Protein AF-A0A1G1ZY51-F1 (afdb_monomer_lite)

Secondary structure (DSSP, 8-state):
-HHHHHHHHHHHHHHHHHHHHHHHHHHHHHHHHHHHHHHHHHHHHHHHHHHHHHHHHHTSHHHHHHHHHHHH----TT------PPP-

Structure (mmCIF, N/CA/C/O backbone):
data_AF-A0A1G1ZY51-F1
#
_entry.id   AF-A0A1G1ZY51-F1
#
loop_
_atom_site.group_PDB
_atom_site.id
_atom_site.type_symbol
_atom_site.label_atom_id
_atom_site.label_alt_id
_atom_site.label_comp_id
_atom_site.label_asym_id
_atom_site.label_entity_id
_atom_site.label_seq_id
_atom_site.pdbx_PDB_ins_code
_atom_site.Cartn_x
_atom_site.Cartn_y
_atom_site.Cartn_z
_atom_site.occupancy
_atom_site.B_iso_or_equiv
_atom_site.auth_seq_id
_atom_site.auth_comp_id
_atom_site.auth_asym_id
_atom_site.auth_atom_id
_atom_site.pdbx_PDB_model_num
ATOM 1 N N . MET A 1 1 ? 27.870 5.024 -51.647 1.00 76.25 1 MET A N 1
ATOM 2 C CA . MET A 1 1 ? 26.433 4.989 -51.279 1.00 76.25 1 MET A CA 1
ATOM 3 C C . MET A 1 1 ? 26.071 3.809 -50.380 1.00 76.25 1 MET A C 1
ATOM 5 O O . MET A 1 1 ? 25.644 4.058 -49.265 1.00 76.25 1 MET A O 1
ATOM 9 N N . ARG A 1 2 ? 26.292 2.548 -50.788 1.00 87.19 2 ARG A N 1
ATOM 10 C CA . ARG A 1 2 ? 25.914 1.362 -49.982 1.00 87.19 2 ARG A CA 1
ATOM 11 C C . ARG A 1 2 ? 26.560 1.304 -48.585 1.00 87.19 2 ARG A C 1
ATOM 13 O O . ARG A 1 2 ? 25.873 1.019 -47.617 1.00 87.19 2 ARG A O 1
ATOM 20 N N . ILE A 1 3 ? 27.847 1.648 -48.475 1.00 91.62 3 ILE A N 1
ATOM 21 C CA . ILE A 1 3 ? 28.584 1.650 -47.194 1.00 91.62 3 ILE A CA 1
ATOM 22 C C . ILE A 1 3 ? 28.070 2.748 -46.247 1.00 91.62 3 ILE A C 1
ATOM 24 O O . ILE A 1 3 ? 27.831 2.495 -45.074 1.00 91.62 3 ILE A O 1
ATOM 28 N N . VAL A 1 4 ? 27.831 3.954 -46.773 1.00 93.12 4 VAL A N 1
ATOM 29 C CA . VAL A 1 4 ? 27.281 5.086 -46.004 1.00 93.12 4 VAL A CA 1
ATOM 30 C C . VAL A 1 4 ? 25.880 4.759 -45.483 1.00 93.12 4 VAL A C 1
ATOM 32 O O . VAL A 1 4 ? 25.571 5.036 -44.329 1.00 93.12 4 VAL A O 1
ATOM 35 N N . PHE A 1 5 ? 25.056 4.109 -46.308 1.00 94.75 5 PHE A N 1
ATOM 36 C CA . PHE A 1 5 ? 23.722 3.667 -45.911 1.00 94.75 5 PHE A CA 1
ATOM 37 C C . PHE A 1 5 ? 23.771 2.596 -44.809 1.00 94.75 5 PHE A C 1
ATOM 39 O O . PHE A 1 5 ? 23.012 2.672 -43.847 1.00 94.75 5 PHE A O 1
ATOM 46 N N . GLY A 1 6 ? 24.706 1.643 -44.902 1.00 95.12 6 GLY A N 1
ATOM 47 C CA . GLY A 1 6 ? 24.932 0.641 -43.857 1.00 95.12 6 GLY A CA 1
ATOM 48 C C . GLY A 1 6 ? 25.343 1.256 -42.515 1.00 95.12 6 GLY A C 1
ATOM 49 O O . GLY A 1 6 ? 24.800 0.881 -41.479 1.00 95.12 6 GLY A O 1
ATOM 50 N N . LEU A 1 7 ? 26.237 2.251 -42.528 1.00 95.25 7 LEU A N 1
ATOM 51 C CA . LEU A 1 7 ? 26.650 2.969 -41.315 1.00 95.25 7 LEU A CA 1
ATOM 52 C C . LEU A 1 7 ? 25.492 3.747 -40.676 1.00 95.25 7 LEU A C 1
ATOM 54 O O . LEU A 1 7 ? 25.308 3.682 -39.462 1.00 95.25 7 LEU A O 1
ATOM 58 N N . LEU A 1 8 ? 24.678 4.429 -41.487 1.00 95.44 8 LEU A N 1
ATOM 59 C CA . LEU A 1 8 ? 23.475 5.121 -41.014 1.00 95.44 8 LEU A CA 1
ATOM 60 C C . LEU A 1 8 ? 22.490 4.161 -40.338 1.00 95.44 8 LEU A C 1
ATOM 62 O O . LEU A 1 8 ? 21.960 4.479 -39.275 1.00 95.44 8 LEU A O 1
ATOM 66 N N . LEU A 1 9 ? 22.288 2.974 -40.915 1.00 95.44 9 LEU A N 1
ATOM 67 C CA . LEU A 1 9 ? 21.436 1.932 -40.341 1.00 95.44 9 LEU A CA 1
ATOM 68 C C . LEU A 1 9 ? 21.947 1.452 -38.979 1.00 95.44 9 LEU A C 1
ATOM 70 O O . LEU A 1 9 ? 21.164 1.372 -38.036 1.00 95.44 9 LEU A O 1
ATOM 74 N N . ILE A 1 10 ? 23.250 1.191 -38.851 1.00 96.00 10 ILE A N 1
ATOM 75 C CA . ILE A 1 10 ? 23.860 0.745 -37.589 1.00 96.00 10 ILE A CA 1
ATOM 76 C C . ILE A 1 10 ? 23.680 1.800 -36.492 1.00 96.00 10 ILE A C 1
ATOM 78 O O . ILE A 1 10 ? 23.283 1.467 -35.375 1.00 96.00 10 ILE A O 1
ATOM 82 N N . ILE A 1 11 ? 23.910 3.076 -36.814 1.00 96.25 11 ILE A N 1
ATOM 83 C CA . ILE A 1 11 ? 23.720 4.184 -35.867 1.00 96.25 11 ILE A CA 1
ATOM 84 C C . ILE A 1 11 ? 22.247 4.294 -35.454 1.00 96.25 11 ILE A C 1
ATOM 86 O O . ILE A 1 11 ? 21.950 4.443 -34.269 1.00 96.25 11 ILE A O 1
ATOM 90 N N . SER A 1 12 ? 21.320 4.172 -36.409 1.00 95.25 12 SER A N 1
ATOM 91 C CA . SER A 1 12 ? 19.880 4.224 -36.135 1.00 95.25 12 SER A CA 1
ATOM 92 C C . SER A 1 12 ? 19.426 3.080 -35.221 1.00 95.25 12 SER A C 1
ATOM 94 O O . SER A 1 12 ? 18.707 3.308 -34.249 1.00 95.25 12 SER A O 1
ATOM 96 N N . ILE A 1 13 ? 19.902 1.857 -35.476 1.00 96.31 13 ILE A N 1
ATOM 97 C CA . ILE A 1 13 ? 19.601 0.679 -34.650 1.00 96.31 13 ILE A CA 1
ATOM 98 C C . ILE A 1 13 ? 20.185 0.840 -33.243 1.00 96.31 13 ILE A C 1
ATOM 100 O O . ILE A 1 13 ? 19.489 0.575 -32.263 1.00 96.31 13 ILE A O 1
ATOM 104 N N . GLY A 1 14 ? 21.425 1.323 -33.122 1.00 95.81 14 GLY A N 1
ATOM 105 C CA . GLY A 1 14 ? 22.042 1.595 -31.824 1.00 95.81 14 GLY A CA 1
ATOM 106 C C . GLY A 1 14 ? 21.257 2.630 -31.013 1.00 95.81 14 GLY A C 1
ATOM 107 O O . GLY A 1 14 ? 20.966 2.412 -29.837 1.00 95.81 14 GLY A O 1
ATOM 108 N N . PHE A 1 15 ? 20.837 3.722 -31.657 1.00 96.50 15 PHE A N 1
ATOM 109 C CA . PHE A 1 15 ? 20.026 4.758 -31.019 1.00 96.50 15 PHE A CA 1
ATOM 110 C C . PHE A 1 15 ? 18.667 4.225 -30.542 1.00 96.50 15 PHE A C 1
ATOM 112 O O . PHE A 1 15 ? 18.258 4.493 -29.408 1.00 96.50 15 PHE A O 1
ATOM 119 N N . LEU A 1 16 ? 17.984 3.429 -31.371 1.00 96.06 16 LEU A N 1
ATOM 120 C CA . LEU A 1 16 ? 16.725 2.781 -30.999 1.00 96.06 16 LEU A CA 1
ATOM 121 C C . LEU A 1 16 ? 16.911 1.803 -29.835 1.00 96.06 16 LEU A C 1
ATOM 123 O O . LEU A 1 16 ? 16.096 1.803 -28.915 1.00 96.06 16 LEU A O 1
ATOM 127 N N . GLY A 1 17 ? 17.999 1.029 -29.828 1.00 95.62 17 GLY A N 1
ATOM 128 C CA . GLY A 1 17 ? 18.324 0.110 -28.736 1.00 95.62 17 GLY A CA 1
ATOM 129 C C . GLY A 1 17 ? 18.447 0.824 -27.389 1.00 95.62 17 GLY A C 1
ATOM 130 O O . GLY A 1 17 ? 17.815 0.416 -26.413 1.00 95.62 17 GLY A O 1
ATOM 131 N N . VAL A 1 18 ? 19.175 1.945 -27.348 1.00 95.94 18 VAL A N 1
ATOM 132 C CA . VAL A 1 18 ? 19.312 2.763 -26.130 1.00 95.94 18 VAL A CA 1
ATOM 133 C C . VAL A 1 18 ? 17.960 3.323 -25.683 1.00 95.94 18 VAL A C 1
ATOM 135 O O . VAL A 1 18 ? 17.631 3.265 -24.498 1.00 95.94 18 VAL A O 1
ATOM 138 N N . LYS A 1 19 ? 17.144 3.829 -26.617 1.00 95.50 19 LYS A N 1
ATOM 139 C CA . LYS A 1 19 ? 15.812 4.368 -26.299 1.00 95.50 19 LYS A CA 1
ATOM 140 C C . LYS A 1 19 ? 14.870 3.304 -25.742 1.00 95.50 19 LYS A C 1
ATOM 142 O O . LYS A 1 19 ? 14.191 3.567 -24.753 1.00 95.50 19 LYS A O 1
ATOM 147 N N . ILE A 1 20 ? 14.856 2.112 -26.333 1.00 95.31 20 ILE A N 1
ATOM 148 C CA . ILE A 1 20 ? 14.037 0.988 -25.862 1.00 95.31 20 ILE A CA 1
ATOM 149 C C . ILE A 1 20 ? 14.480 0.555 -24.461 1.00 95.31 20 ILE A C 1
ATOM 151 O O . ILE A 1 20 ? 13.637 0.340 -23.591 1.00 95.31 20 ILE A O 1
ATOM 155 N N . TYR A 1 21 ? 15.789 0.469 -24.220 1.00 95.38 21 TYR A N 1
ATOM 156 C CA . TYR A 1 21 ? 16.322 0.094 -22.913 1.00 95.38 21 TYR A CA 1
ATOM 157 C C . TYR A 1 21 ? 15.960 1.111 -21.820 1.00 95.38 21 TYR A C 1
ATOM 159 O O . TYR A 1 21 ? 15.461 0.731 -20.755 1.00 95.38 21 TYR A O 1
ATOM 167 N N . ALA A 1 22 ? 16.146 2.405 -22.101 1.00 95.00 22 ALA A N 1
ATOM 168 C CA . ALA A 1 22 ? 15.779 3.479 -21.180 1.00 95.00 22 ALA A CA 1
ATOM 169 C C . ALA A 1 22 ? 14.274 3.453 -20.871 1.00 95.00 22 ALA A C 1
ATOM 171 O O . ALA A 1 22 ? 13.873 3.459 -19.709 1.00 95.00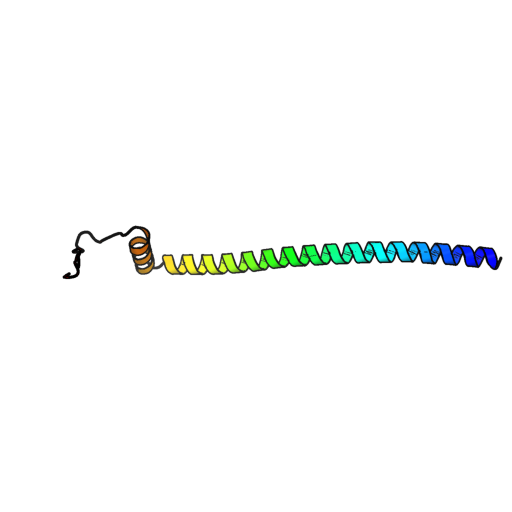 22 ALA A O 1
ATOM 172 N N . PHE A 1 23 ? 13.442 3.310 -21.904 1.00 95.06 23 PHE A N 1
ATOM 173 C CA . PHE A 1 23 ? 11.991 3.261 -21.760 1.00 95.06 23 PHE A CA 1
ATOM 174 C C . PHE A 1 23 ? 11.505 2.048 -20.955 1.00 95.06 23 PHE A C 1
ATOM 176 O O . PHE A 1 23 ? 10.609 2.173 -20.121 1.00 95.06 23 PHE A O 1
ATOM 183 N N . ASN A 1 24 ? 12.104 0.871 -21.160 1.00 94.62 24 ASN A N 1
ATOM 184 C CA . ASN A 1 24 ? 11.772 -0.311 -20.365 1.00 94.62 24 ASN A CA 1
ATOM 185 C C . ASN A 1 24 ? 12.178 -0.144 -18.898 1.00 94.62 24 ASN A C 1
ATOM 187 O O . ASN A 1 24 ? 11.409 -0.520 -18.015 1.00 94.62 24 ASN A O 1
ATOM 191 N N . THR A 1 25 ? 13.336 0.461 -18.633 1.00 94.62 25 THR A N 1
ATOM 192 C CA . THR A 1 25 ? 13.785 0.748 -17.262 1.00 94.62 25 THR A CA 1
ATOM 193 C C . THR A 1 25 ? 12.820 1.697 -16.551 1.00 94.62 25 THR A C 1
ATOM 195 O O . THR A 1 25 ? 12.372 1.413 -15.440 1.00 94.62 25 THR A O 1
ATOM 198 N N . GLU A 1 26 ? 12.423 2.787 -17.211 1.00 93.00 26 GLU A N 1
ATOM 199 C CA . GLU A 1 26 ? 11.439 3.729 -16.667 1.00 93.00 26 GLU A CA 1
ATOM 200 C C . GLU A 1 26 ? 10.081 3.067 -16.416 1.00 93.00 26 GLU A C 1
ATOM 202 O O . GLU A 1 26 ? 9.456 3.317 -15.384 1.00 93.00 26 GLU A O 1
ATOM 207 N N . ARG A 1 27 ? 9.629 2.193 -17.324 1.00 94.06 27 ARG A N 1
ATOM 208 C CA . ARG A 1 27 ? 8.381 1.438 -17.152 1.00 94.06 27 ARG A CA 1
ATOM 209 C C . ARG A 1 27 ? 8.410 0.534 -15.928 1.00 94.06 27 ARG A C 1
ATOM 211 O O . ARG A 1 27 ? 7.424 0.495 -15.196 1.00 94.06 27 ARG A O 1
ATOM 218 N N . VAL A 1 28 ? 9.505 -0.193 -15.711 1.00 94.69 28 VAL A N 1
ATOM 219 C CA . VAL A 1 28 ? 9.651 -1.075 -14.543 1.00 94.69 28 VAL A CA 1
ATOM 220 C C . VAL A 1 28 ? 9.598 -0.256 -13.256 1.00 94.69 28 VAL A C 1
ATOM 222 O O . VAL A 1 28 ? 8.814 -0.579 -12.367 1.00 94.69 28 VAL A O 1
ATOM 225 N N . LEU A 1 29 ? 10.335 0.854 -13.201 1.00 93.81 29 LEU A N 1
ATOM 226 C CA . LEU A 1 29 ? 10.384 1.723 -12.025 1.00 93.81 29 LEU A CA 1
ATOM 227 C C . LEU A 1 29 ? 9.033 2.400 -11.739 1.00 93.81 29 LEU A C 1
ATOM 229 O O . LEU A 1 29 ? 8.620 2.522 -10.588 1.00 93.81 29 LEU A O 1
ATOM 233 N N . GLN A 1 30 ? 8.302 2.816 -12.776 1.00 93.75 30 GLN A N 1
ATOM 234 C CA . GLN A 1 30 ? 6.943 3.343 -12.614 1.00 93.75 30 GLN A CA 1
ATOM 235 C C . GLN A 1 30 ? 5.965 2.264 -12.142 1.00 93.75 30 GLN A C 1
ATOM 237 O O . GLN A 1 30 ? 5.140 2.531 -11.271 1.00 93.75 30 GLN A O 1
ATOM 242 N N . LYS A 1 31 ? 6.066 1.041 -12.674 1.00 94.81 31 LYS A N 1
ATOM 243 C CA . LYS A 1 31 ? 5.224 -0.083 -12.251 1.00 94.81 31 LYS A CA 1
ATOM 244 C C . LYS A 1 31 ? 5.457 -0.438 -10.782 1.00 94.81 31 LYS A C 1
ATOM 246 O O . LYS A 1 31 ? 4.494 -0.704 -10.071 1.00 94.81 31 LYS A O 1
ATOM 251 N N . GLU A 1 32 ? 6.706 -0.407 -10.332 1.00 95.12 32 GLU A N 1
ATOM 252 C CA . GLU A 1 32 ? 7.059 -0.618 -8.927 1.00 95.12 32 GLU A CA 1
ATOM 253 C C . GLU A 1 32 ? 6.448 0.462 -8.027 1.00 95.12 32 GLU A C 1
ATOM 255 O O . GLU A 1 32 ? 5.756 0.136 -7.065 1.00 95.12 32 GLU A O 1
ATOM 260 N N . LYS A 1 33 ? 6.596 1.744 -8.390 1.00 94.62 33 LYS A N 1
ATOM 261 C CA . LYS A 1 33 ? 5.977 2.861 -7.654 1.00 94.62 33 LYS A CA 1
ATOM 262 C C . LYS A 1 33 ? 4.458 2.738 -7.561 1.00 94.62 33 LYS A C 1
ATOM 264 O O . LYS A 1 33 ? 3.896 2.974 -6.498 1.00 94.62 33 LYS A O 1
ATOM 269 N N . LEU A 1 34 ? 3.800 2.355 -8.656 1.00 95.19 34 LEU A N 1
ATOM 270 C CA . LEU A 1 34 ? 2.356 2.113 -8.659 1.00 95.19 34 LEU A CA 1
ATOM 271 C 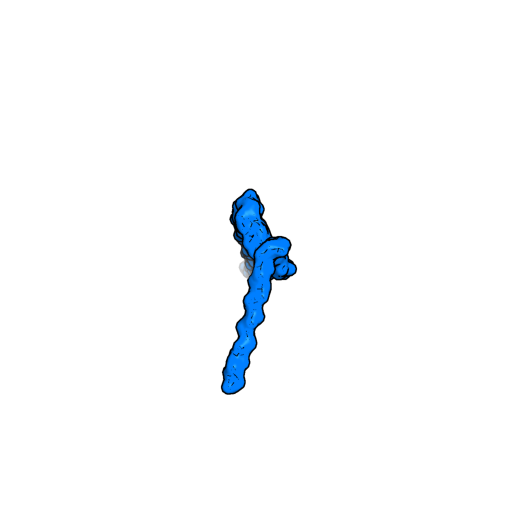C . LEU A 1 34 ? 1.976 0.932 -7.759 1.00 95.19 34 LEU A C 1
ATOM 273 O O . LEU A 1 34 ? 0.966 1.002 -7.069 1.00 95.19 34 LEU A O 1
ATOM 277 N N . GLY A 1 35 ? 2.788 -0.128 -7.734 1.00 96.00 35 GLY A N 1
ATOM 278 C CA . GLY A 1 35 ? 2.586 -1.261 -6.833 1.00 96.00 35 GLY A CA 1
ATOM 279 C C . GLY A 1 35 ? 2.657 -0.859 -5.360 1.00 96.00 35 GLY A C 1
ATOM 280 O O . GLY A 1 35 ? 1.775 -1.228 -4.589 1.00 96.00 35 GLY A O 1
ATOM 281 N N . ILE A 1 36 ? 3.659 -0.059 -4.986 1.00 95.88 36 ILE A N 1
ATOM 282 C CA . ILE A 1 36 ? 3.812 0.460 -3.618 1.00 95.88 36 ILE A CA 1
ATOM 283 C C . ILE A 1 36 ? 2.627 1.357 -3.248 1.00 95.88 36 ILE A C 1
ATOM 285 O O . ILE A 1 36 ? 2.017 1.160 -2.202 1.00 95.88 36 ILE A O 1
ATOM 289 N N . LEU A 1 37 ? 2.254 2.292 -4.128 1.00 95.62 37 LEU A N 1
ATOM 290 C CA . LEU A 1 37 ? 1.141 3.206 -3.879 1.00 95.62 37 LEU A CA 1
ATOM 291 C C . LEU A 1 37 ? -0.190 2.460 -3.705 1.00 95.62 37 LEU A C 1
ATOM 293 O O . LEU A 1 37 ? -0.961 2.781 -2.807 1.00 95.62 37 LEU A O 1
ATOM 297 N N . ASN A 1 38 ? -0.448 1.443 -4.529 1.00 95.62 38 ASN A N 1
ATOM 298 C CA . ASN A 1 38 ? -1.643 0.61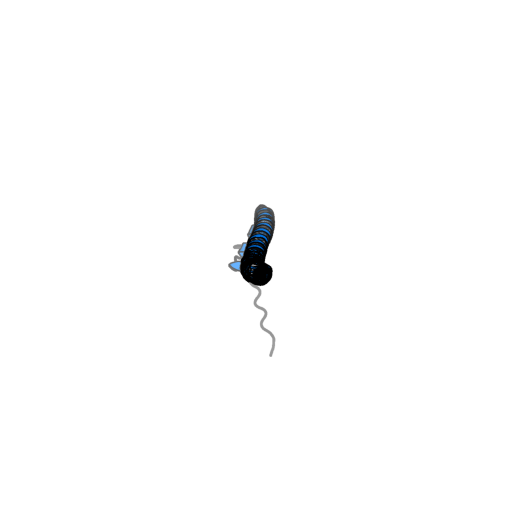3 -4.384 1.00 95.62 38 ASN A CA 1
ATOM 299 C C . ASN A 1 38 ? -1.641 -0.148 -3.053 1.00 95.62 38 ASN A C 1
ATOM 301 O O . ASN A 1 38 ? -2.663 -0.179 -2.377 1.00 95.62 38 ASN A O 1
ATOM 305 N N . ALA A 1 39 ? -0.497 -0.695 -2.636 1.00 96.25 39 ALA A N 1
ATOM 306 C CA . ALA A 1 39 ? -0.390 -1.373 -1.346 1.00 96.25 39 ALA A CA 1
ATOM 307 C C . ALA A 1 39 ? -0.638 -0.420 -0.161 1.00 96.25 39 ALA A C 1
ATOM 309 O O . ALA A 1 39 ? -1.276 -0.807 0.818 1.00 96.25 39 ALA A O 1
ATOM 310 N N . GLU A 1 40 ? -0.169 0.829 -0.241 1.00 96.62 40 GLU A N 1
ATOM 311 C CA . GLU A 1 40 ? -0.455 1.856 0.768 1.00 96.62 40 GLU A CA 1
ATOM 312 C C . GLU A 1 40 ? -1.940 2.233 0.805 1.00 96.62 40 GLU A C 1
ATOM 314 O O . GLU A 1 40 ? -2.507 2.378 1.890 1.00 96.62 40 GLU A O 1
ATOM 319 N N . ILE A 1 41 ? -2.585 2.342 -0.360 1.00 97.00 41 ILE A N 1
ATOM 320 C CA . ILE A 1 41 ? -4.028 2.592 -0.461 1.00 97.00 41 ILE A CA 1
ATOM 321 C C . ILE A 1 41 ? -4.815 1.439 0.166 1.00 97.00 41 ILE A C 1
ATOM 323 O O . ILE A 1 41 ? -5.664 1.686 1.022 1.00 97.00 41 ILE A O 1
ATOM 327 N N . ASP A 1 42 ? -4.510 0.195 -0.201 1.00 97.19 42 ASP A N 1
ATOM 328 C CA . ASP A 1 42 ? -5.194 -0.991 0.324 1.00 97.19 42 ASP A CA 1
ATOM 329 C C . ASP A 1 42 ? -5.023 -1.103 1.844 1.00 97.19 42 ASP A C 1
ATOM 331 O O . ASP A 1 42 ? -5.981 -1.377 2.575 1.00 97.19 42 ASP A O 1
ATOM 335 N N . LYS A 1 43 ? -3.816 -0.815 2.344 1.00 97.19 43 LYS A N 1
ATOM 336 C CA . LYS A 1 43 ? -3.546 -0.739 3.781 1.00 97.19 43 LYS A CA 1
ATOM 337 C C . LYS A 1 43 ? -4.397 0.341 4.452 1.00 97.19 43 LYS A C 1
ATOM 339 O O . LYS A 1 43 ? -5.035 0.056 5.461 1.00 97.19 43 LYS A O 1
ATOM 344 N N . GLY A 1 44 ? -4.448 1.548 3.891 1.00 96.69 44 GLY A N 1
ATOM 345 C CA . GLY A 1 44 ? -5.249 2.646 4.437 1.00 96.69 44 GLY A CA 1
ATOM 346 C C . GLY A 1 44 ? -6.754 2.358 4.433 1.00 96.69 44 GLY A C 1
ATOM 347 O O . GLY A 1 44 ? -7.455 2.739 5.371 1.00 96.69 44 GLY A O 1
ATOM 348 N N . ILE A 1 45 ? -7.260 1.653 3.416 1.00 97.50 45 ILE A N 1
ATOM 349 C CA . ILE A 1 45 ? -8.657 1.194 3.363 1.00 97.50 45 ILE A CA 1
ATOM 350 C C . ILE A 1 45 ? -8.925 0.199 4.496 1.00 97.50 45 ILE A C 1
ATOM 352 O O . ILE A 1 45 ? -9.871 0.396 5.257 1.00 97.50 45 ILE A O 1
ATOM 356 N N . SER A 1 46 ? -8.066 -0.810 4.652 1.00 96.94 46 SER A N 1
ATOM 357 C CA . SER A 1 46 ? -8.186 -1.817 5.714 1.00 96.94 46 SER A CA 1
ATOM 358 C C . SER A 1 46 ? -8.129 -1.196 7.117 1.00 96.94 46 SER A C 1
ATOM 360 O O . SER A 1 46 ? -8.967 -1.488 7.972 1.00 96.94 46 SER A O 1
ATOM 362 N N . GLU A 1 47 ? -7.204 -0.260 7.348 1.00 96.75 47 GLU A N 1
ATOM 363 C CA . GLU A 1 47 ? -7.115 0.482 8.612 1.00 96.75 47 GLU A CA 1
ATOM 364 C C . GLU A 1 47 ? -8.381 1.309 8.876 1.00 96.75 47 GLU A C 1
ATOM 366 O O . GLU A 1 47 ? -8.895 1.316 9.993 1.00 96.75 47 GLU A O 1
ATOM 371 N N . ASN A 1 48 ? -8.931 1.970 7.855 1.00 96.56 48 ASN A N 1
ATOM 372 C CA . ASN A 1 48 ? -10.171 2.736 7.978 1.00 96.56 48 ASN A CA 1
ATOM 373 C C . ASN A 1 48 ? -11.368 1.834 8.321 1.00 96.56 48 ASN A C 1
ATOM 375 O O . ASN A 1 48 ? -12.167 2.175 9.195 1.00 96.56 48 ASN A O 1
ATOM 379 N N . GLU A 1 49 ? -11.484 0.676 7.672 1.00 97.38 49 GLU A N 1
ATOM 380 C CA . GLU A 1 49 ? -12.523 -0.312 7.975 1.00 97.38 49 GLU A CA 1
ATOM 381 C C . GLU A 1 49 ? -12.401 -0.846 9.406 1.00 97.38 49 GLU A C 1
ATOM 383 O O . GLU A 1 49 ? -13.399 -0.867 10.131 1.00 97.38 49 GLU A O 1
ATOM 388 N N . SER A 1 50 ? -11.185 -1.182 9.846 1.00 96.25 50 SER A N 1
ATOM 389 C CA . SER A 1 50 ? -10.921 -1.605 11.226 1.00 96.25 50 SER A CA 1
ATOM 390 C C . SER A 1 50 ? -11.300 -0.518 12.230 1.00 96.25 50 SER A C 1
ATOM 392 O O . SER A 1 50 ? -12.021 -0.785 13.188 1.00 96.25 50 SER A O 1
ATOM 394 N N . LEU A 1 51 ? -10.884 0.729 11.996 1.00 96.56 51 LEU A N 1
ATOM 395 C CA . LEU A 1 51 ? -11.204 1.848 12.884 1.00 96.56 51 LEU A CA 1
ATOM 396 C C . LEU A 1 51 ? -12.711 2.119 12.945 1.00 96.56 51 LEU A C 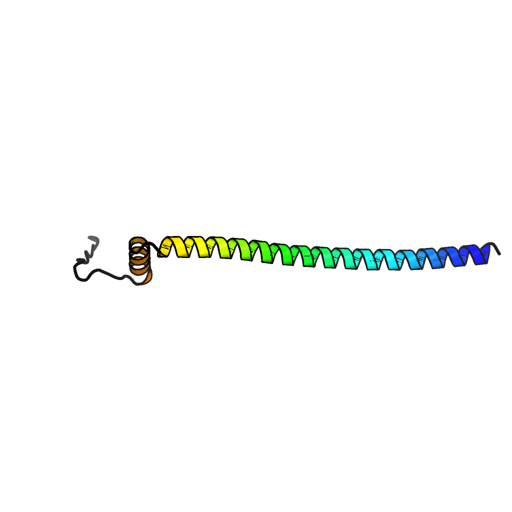1
ATOM 398 O O . LEU A 1 51 ? -13.241 2.423 14.011 1.00 96.56 51 LEU A O 1
ATOM 402 N N . LYS A 1 52 ? -13.429 1.988 11.825 1.00 96.56 52 LYS A N 1
ATOM 403 C CA . LYS A 1 52 ? -14.895 2.092 11.814 1.00 96.56 52 LYS A CA 1
ATOM 404 C C . LYS A 1 52 ? -15.548 0.988 12.638 1.00 96.56 52 LYS A C 1
ATOM 406 O O . LYS A 1 52 ? -16.492 1.279 13.374 1.00 96.56 52 LYS A O 1
ATOM 411 N N . ALA A 1 53 ? -15.058 -0.245 12.526 1.00 94.62 53 ALA A N 1
ATOM 412 C CA . ALA A 1 53 ? -15.546 -1.361 13.327 1.00 94.62 53 ALA A CA 1
ATOM 413 C C . ALA A 1 53 ? -15.295 -1.121 14.824 1.00 94.62 53 ALA A C 1
ATOM 415 O O . ALA A 1 53 ? -16.213 -1.287 15.628 1.00 94.62 53 ALA A O 1
ATOM 416 N N . ASP A 1 54 ? -14.106 -0.634 15.186 1.00 93.62 54 ASP A N 1
ATOM 417 C CA . ASP A 1 54 ? -13.764 -0.273 16.564 1.00 93.62 54 ASP A CA 1
ATOM 418 C C . ASP A 1 54 ? -14.683 0.830 17.094 1.00 93.62 54 ASP A 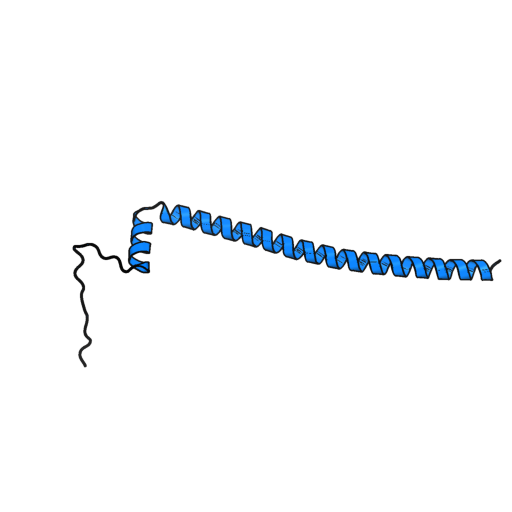C 1
ATOM 420 O O . ASP A 1 54 ? -15.256 0.696 18.175 1.00 93.62 54 ASP A O 1
ATOM 424 N N . ILE A 1 55 ? -14.895 1.902 16.322 1.00 94.06 55 ILE A N 1
ATOM 425 C CA . ILE A 1 55 ? -15.816 2.986 16.694 1.00 94.06 55 ILE A CA 1
ATOM 426 C C . ILE A 1 55 ? -17.214 2.424 16.964 1.00 94.06 55 ILE A C 1
ATOM 428 O O . ILE A 1 55 ? -17.798 2.719 18.007 1.00 94.06 55 ILE A O 1
ATOM 432 N N . GLN A 1 56 ? -17.745 1.587 16.070 1.00 94.25 56 GLN A N 1
ATOM 433 C CA . GLN A 1 56 ? -19.057 0.964 16.262 1.00 94.25 56 GLN A CA 1
ATOM 434 C C . GLN A 1 56 ? -19.095 0.051 17.493 1.00 94.25 56 GLN A C 1
ATOM 436 O O . GLN A 1 56 ? -20.084 0.048 18.228 1.00 94.25 56 GLN A O 1
ATOM 441 N N . TYR A 1 57 ? -18.022 -0.695 17.753 1.00 92.25 57 TYR A N 1
ATOM 442 C CA . TYR A 1 57 ? -17.911 -1.544 18.933 1.00 92.25 57 TYR A CA 1
ATOM 443 C C . TYR A 1 57 ? -17.933 -0.716 20.225 1.00 92.25 57 TYR A C 1
ATOM 445 O O . TYR A 1 57 ? -18.701 -1.038 21.136 1.00 92.25 57 TYR A O 1
ATOM 453 N N . PHE A 1 58 ? -17.157 0.370 20.283 1.00 92.81 58 PHE A N 1
ATOM 454 C CA . PHE A 1 58 ? -17.064 1.270 21.439 1.00 92.81 58 PHE A CA 1
ATOM 455 C C . PHE A 1 58 ? -18.276 2.189 21.618 1.00 92.81 58 PHE A C 1
ATOM 457 O O . PHE A 1 58 ? -18.502 2.676 22.725 1.00 92.81 58 PHE A O 1
ATOM 464 N N . MET A 1 59 ? -19.087 2.401 20.577 1.00 91.88 59 MET A N 1
ATOM 465 C CA . MET A 1 59 ? -20.363 3.113 20.702 1.00 91.88 59 MET A CA 1
ATOM 466 C C . MET A 1 59 ? -21.335 2.413 21.659 1.00 91.88 59 MET A C 1
ATOM 468 O O . MET A 1 59 ? -22.203 3.076 22.224 1.00 91.88 59 MET A O 1
ATOM 472 N N . ASN A 1 60 ? -21.209 1.096 21.860 1.00 92.75 60 ASN A N 1
ATOM 473 C CA . ASN A 1 60 ? -21.985 0.386 22.869 1.00 92.75 60 ASN A CA 1
ATOM 474 C C . ASN A 1 60 ? -21.349 0.585 24.264 1.00 92.75 60 ASN A C 1
ATOM 476 O O . ASN A 1 60 ? -20.249 0.074 24.500 1.00 92.75 60 ASN A O 1
ATOM 480 N N . PRO A 1 61 ? -22.040 1.237 25.224 1.00 88.81 61 PRO A N 1
ATOM 481 C CA . PRO A 1 61 ? -21.502 1.492 26.562 1.00 88.81 61 PRO A CA 1
ATOM 482 C C . PRO A 1 61 ? -21.054 0.227 27.306 1.00 88.81 61 PRO A C 1
ATOM 484 O O . PRO A 1 61 ? -20.095 0.277 28.071 1.00 88.81 61 PRO A O 1
ATOM 487 N N . TYR A 1 62 ? -21.700 -0.918 27.059 1.00 88.75 62 TYR A N 1
ATOM 488 C CA . TYR A 1 62 ? -21.316 -2.199 27.655 1.00 88.75 62 TYR A CA 1
ATOM 489 C C . TYR A 1 62 ? -19.941 -2.678 27.166 1.00 88.75 62 TYR A C 1
ATOM 491 O O . TYR A 1 62 ? -19.110 -3.129 27.956 1.00 88.75 62 TYR A O 1
ATOM 499 N N . ASN A 1 63 ? -19.680 -2.549 25.864 1.00 89.19 63 ASN A N 1
ATOM 500 C CA . ASN A 1 63 ? -18.400 -2.920 25.263 1.00 89.19 63 ASN A CA 1
ATOM 501 C C . ASN A 1 63 ? -17.285 -1.973 25.709 1.00 89.19 63 ASN A C 1
ATOM 503 O O . ASN A 1 63 ? -16.177 -2.419 26.009 1.00 89.19 63 ASN A O 1
ATOM 507 N N . LEU A 1 64 ? -17.596 -0.678 25.809 1.00 87.06 64 LEU A N 1
ATOM 508 C CA . LEU A 1 64 ? -16.679 0.319 26.346 1.00 87.06 64 LEU A CA 1
ATOM 509 C C . LEU A 1 64 ? -16.311 0.011 27.804 1.00 87.06 64 LEU A C 1
ATOM 511 O O . LEU A 1 64 ? -15.130 -0.003 28.145 1.00 87.06 64 LEU A O 1
ATOM 515 N N . GLU A 1 65 ? -17.297 -0.298 28.653 1.00 85.44 65 GLU A N 1
ATOM 516 C CA . GLU A 1 65 ? -17.058 -0.707 30.041 1.00 85.44 65 GLU A CA 1
ATOM 517 C C . GLU A 1 65 ? -16.174 -1.960 30.096 1.00 85.44 65 GLU A C 1
ATOM 519 O O . GLU A 1 65 ? -15.187 -1.985 30.828 1.00 85.44 65 GLU A O 1
ATOM 524 N N . LYS A 1 66 ? -16.473 -2.983 29.287 1.00 86.38 66 LYS A N 1
AT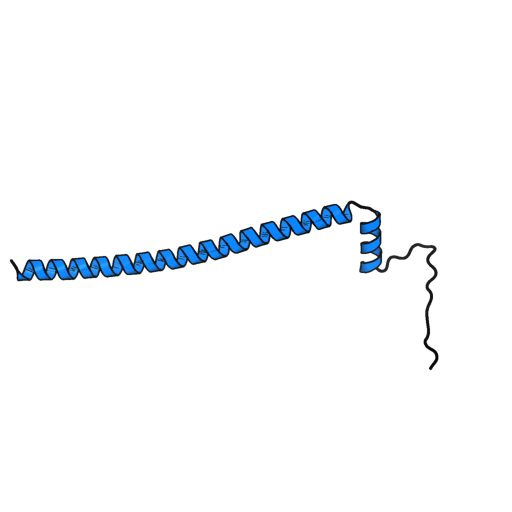OM 525 C CA . LYS A 1 66 ? -15.687 -4.223 29.219 1.00 86.38 66 LYS A CA 1
ATOM 526 C C . LYS A 1 66 ? -14.211 -3.960 28.893 1.00 86.38 66 LYS A C 1
ATOM 528 O O . LYS A 1 66 ? -13.336 -4.490 29.579 1.00 86.38 66 LYS A O 1
ATOM 533 N N . GLU A 1 67 ? -13.931 -3.127 27.895 1.00 86.25 67 GLU A N 1
ATOM 534 C CA . GLU A 1 67 ? -12.559 -2.781 27.499 1.00 86.25 67 GLU A CA 1
ATOM 535 C C . GLU A 1 67 ? -11.842 -1.928 28.551 1.00 86.25 67 GLU A C 1
ATOM 537 O O . GLU A 1 67 ? -10.675 -2.177 28.859 1.00 86.25 67 GLU A O 1
ATOM 542 N N . LEU A 1 68 ? -12.541 -0.982 29.185 1.00 84.31 68 LEU A N 1
ATOM 543 C CA . LEU A 1 68 ? -11.992 -0.209 30.301 1.00 84.31 68 LEU A CA 1
ATOM 544 C C . LEU A 1 68 ? -11.631 -1.109 31.491 1.00 84.31 68 LEU A C 1
ATOM 546 O O . LEU A 1 68 ? -10.553 -0.964 32.074 1.00 84.31 68 LEU A O 1
ATOM 550 N N . ARG A 1 69 ? -12.489 -2.078 31.826 1.00 83.31 69 ARG A N 1
ATOM 551 C CA . ARG A 1 69 ? -12.220 -3.067 32.880 1.00 83.31 69 ARG A CA 1
ATOM 552 C C . ARG A 1 69 ? -11.031 -3.960 32.532 1.00 83.31 69 ARG A C 1
ATOM 554 O O . ARG A 1 69 ? -10.209 -4.210 33.405 1.00 83.31 69 ARG A O 1
ATOM 561 N N . SER A 1 70 ? -10.900 -4.380 31.272 1.00 83.56 70 SER A N 1
ATOM 562 C CA . SER A 1 70 ? -9.783 -5.217 30.816 1.00 83.56 70 SER A CA 1
ATOM 563 C C . SER A 1 70 ? -8.443 -4.476 30.780 1.00 83.56 70 SER A C 1
ATOM 565 O O . SER A 1 70 ? -7.426 -5.052 31.157 1.00 83.56 70 SER A O 1
ATOM 567 N N . LYS A 1 71 ? -8.408 -3.222 30.306 1.00 83.25 71 LYS A N 1
ATOM 568 C CA . LYS A 1 71 ? -7.149 -2.473 30.116 1.00 83.25 71 LYS A CA 1
ATOM 569 C C . LYS A 1 71 ? -6.648 -1.787 31.381 1.00 83.25 71 LYS A C 1
ATOM 571 O O . LYS A 1 71 ? -5.443 -1.697 31.590 1.00 83.25 71 LYS A O 1
ATOM 576 N N . PHE A 1 72 ? -7.562 -1.302 32.217 1.00 80.25 72 PHE A N 1
ATOM 577 C CA . PHE A 1 72 ? -7.224 -0.501 33.396 1.00 80.25 72 PHE A CA 1
ATOM 578 C C . PHE A 1 72 ? -7.544 -1.212 34.715 1.00 80.25 72 PHE A C 1
ATOM 580 O O . PHE A 1 72 ? -7.400 -0.613 35.777 1.00 80.25 72 PHE A O 1
ATOM 587 N N . ASN A 1 73 ? -7.977 -2.480 34.668 1.00 70.44 73 ASN A N 1
ATOM 588 C CA . ASN A 1 73 ? -8.430 -3.238 35.838 1.00 70.44 73 ASN A CA 1
ATOM 589 C C . ASN A 1 73 ? -9.514 -2.503 36.650 1.00 70.44 73 ASN A C 1
ATOM 591 O O . ASN A 1 73 ? -9.574 -2.633 37.875 1.00 70.44 73 ASN A O 1
ATOM 595 N N . TYR A 1 74 ? -10.378 -1.726 35.983 1.00 70.44 74 TYR A N 1
ATOM 596 C CA . TYR A 1 74 ? -11.483 -1.055 36.661 1.00 70.44 74 TYR A CA 1
ATOM 597 C C . TYR A 1 74 ? -12.422 -2.087 37.298 1.00 70.44 74 TYR A C 1
ATOM 599 O O . TYR A 1 74 ? -12.892 -3.030 36.655 1.00 70.44 74 TYR A O 1
ATOM 607 N N . LYS A 1 75 ? -12.708 -1.887 38.584 1.00 67.56 75 LYS A N 1
ATOM 608 C CA . LYS A 1 75 ? -13.683 -2.663 39.352 1.00 67.56 75 LYS A CA 1
ATOM 609 C C . LYS A 1 75 ? -14.833 -1.755 39.741 1.00 67.56 75 LYS A C 1
ATOM 611 O O . LYS A 1 75 ? -14.612 -0.586 40.065 1.00 67.56 75 LYS A O 1
ATOM 616 N N . LYS A 1 76 ? -16.059 -2.278 39.727 1.00 66.94 76 LYS A N 1
ATOM 617 C CA . LYS A 1 76 ? -17.175 -1.544 40.344 1.00 66.94 76 LYS A CA 1
ATOM 618 C C . LYS A 1 76 ? -16.920 -1.454 41.846 1.00 66.94 76 LYS A C 1
ATOM 620 O O . LYS A 1 76 ? -16.360 -2.380 42.427 1.00 66.94 76 LYS A O 1
ATOM 625 N N . SER A 1 77 ? -17.356 -0.360 42.473 1.00 65.62 77 SER A N 1
ATOM 626 C CA . SER A 1 77 ? -17.161 -0.124 43.914 1.00 65.62 77 SER A CA 1
ATOM 627 C C . SER A 1 77 ? -17.711 -1.253 44.804 1.00 65.62 77 SER A C 1
ATOM 629 O O . SER A 1 77 ? -17.330 -1.345 45.965 1.00 65.62 77 SER A O 1
ATOM 631 N N . GLU A 1 78 ? -18.588 -2.108 44.269 1.00 70.00 78 GLU A N 1
ATOM 632 C CA . GLU A 1 78 ? -19.214 -3.237 44.968 1.00 70.00 78 GLU A CA 1
ATOM 633 C C . GLU A 1 78 ? -18.623 -4.618 44.597 1.00 70.00 78 GLU A C 1
ATOM 635 O O . GLU A 1 78 ? -19.086 -5.645 45.098 1.00 70.00 78 GLU A O 1
ATOM 640 N N . GLU A 1 79 ? -17.599 -4.695 43.736 1.00 66.12 79 GLU A N 1
ATOM 641 C CA . GLU A 1 79 ? -16.990 -5.978 43.353 1.00 66.12 79 GLU A CA 1
ATOM 642 C C . GLU A 1 79 ? -16.035 -6.510 44.428 1.00 66.12 79 GLU A C 1
ATOM 644 O O . GLU A 1 79 ? -14.943 -5.984 44.655 1.00 66.12 79 GLU A O 1
ATOM 649 N N . LYS A 1 80 ? -16.421 -7.623 45.060 1.00 67.25 80 LYS A N 1
ATOM 650 C CA . LYS A 1 80 ? -15.579 -8.345 46.021 1.00 67.25 80 LYS A CA 1
ATOM 651 C C . LYS A 1 80 ? -14.440 -9.060 45.287 1.00 67.25 80 LYS A C 1
ATOM 653 O O . LYS A 1 80 ? -14.670 -9.883 44.406 1.00 67.25 80 LYS A O 1
ATOM 658 N N . MET A 1 81 ? -13.197 -8.750 45.656 1.00 64.44 81 MET A N 1
ATOM 659 C CA . MET A 1 81 ? -12.012 -9.458 45.169 1.00 64.44 81 MET A CA 1
ATOM 660 C C . MET A 1 81 ? -11.913 -10.818 45.874 1.00 64.44 81 MET A C 1
ATOM 662 O O . MET A 1 81 ? -11.722 -10.867 47.085 1.00 64.44 81 MET A O 1
ATOM 666 N N . ILE A 1 82 ? -12.037 -11.913 45.122 1.00 63.62 82 ILE A N 1
ATOM 667 C CA . ILE A 1 82 ? -11.746 -13.264 45.615 1.00 63.62 82 ILE A CA 1
ATOM 668 C C . ILE A 1 82 ? -10.274 -13.547 45.310 1.00 63.62 82 ILE A C 1
ATOM 670 O O . ILE A 1 82 ? -9.886 -13.612 44.145 1.00 63.62 82 ILE A O 1
ATOM 674 N N . ILE A 1 83 ? -9.452 -13.675 46.350 1.00 65.12 83 ILE A N 1
ATOM 675 C CA . ILE A 1 83 ? -8.066 -14.137 46.232 1.00 65.12 83 ILE A CA 1
ATOM 676 C C . ILE A 1 83 ? -8.091 -15.646 46.465 1.00 65.12 83 ILE A C 1
ATOM 678 O O . ILE A 1 83 ? -8.418 -16.093 47.561 1.00 65.12 83 ILE A O 1
ATOM 682 N N . VAL A 1 84 ? -7.779 -16.424 45.429 1.00 68.75 84 VAL A N 1
ATOM 683 C CA . VAL A 1 84 ? -7.616 -17.877 45.540 1.00 68.75 84 VAL A CA 1
ATOM 684 C C . VAL A 1 84 ? -6.140 -18.148 45.798 1.00 68.75 84 VAL A C 1
ATOM 686 O O . VAL A 1 84 ? -5.309 -17.925 44.920 1.00 68.75 84 VAL A O 1
ATOM 689 N N . VAL A 1 85 ? -5.815 -18.583 47.013 1.00 68.62 85 VAL A N 1
ATOM 690 C CA . VAL A 1 85 ? -4.479 -19.082 47.351 1.00 68.62 85 VAL A CA 1
ATOM 691 C C . VAL A 1 85 ? -4.503 -20.599 47.151 1.00 68.62 85 VAL A C 1
ATOM 693 O O . VAL A 1 85 ? -5.384 -21.242 47.717 1.00 68.62 85 VAL A O 1
ATOM 696 N N . PRO A 1 86 ? -3.614 -21.175 46.325 1.00 68.06 86 PRO A N 1
ATOM 697 C CA . PRO A 1 86 ? -3.511 -22.623 46.203 1.00 68.06 86 PRO A CA 1
ATOM 698 C C . PRO A 1 86 ? -2.940 -23.219 47.497 1.00 68.06 86 PRO A C 1
ATOM 700 O O . PRO A 1 86 ? -1.950 -22.707 48.025 1.00 68.06 86 PRO A O 1
ATOM 703 N N . ASP A 1 87 ? -3.562 -24.291 47.989 1.00 70.31 87 ASP A N 1
ATOM 704 C CA . ASP A 1 87 ? -2.994 -25.107 49.063 1.00 70.31 87 ASP A CA 1
ATOM 705 C C . ASP A 1 87 ? -1.729 -25.810 48.540 1.00 70.31 87 ASP A C 1
ATOM 707 O O . ASP A 1 87 ? -1.711 -26.286 47.401 1.00 70.31 87 ASP A O 1
ATOM 711 N N . GLN A 1 88 ? -0.664 -25.776 49.351 1.00 59.41 88 GLN A N 1
ATOM 712 C CA . GLN A 1 88 ? 0.678 -26.284 49.026 1.00 59.41 88 GLN A CA 1
ATOM 713 C C . GLN A 1 88 ? 0.701 -27.779 48.703 1.00 59.41 88 GLN A C 1
ATOM 715 O O . GLN A 1 88 ? 0.010 -28.547 49.409 1.00 59.41 88 GLN A O 1
#

Radius of gyration: 33.88 Å; chains: 1; bounding box: 51×31×100 Å

Sequence (88 aa):
MRIVFGLLLIISIGFLGVKIYAFNTERVLQKEKLGILNAEIDKGISENESLKADIQYFMNPYNLEKELRSKFNYKKSEEKMIIVVPDQ

pLDDT: mean 88.48, std 10.97, range [59.41, 97.5]

Organism: NCBI:txid1798412

Foldseek 3Di:
DVVVVVVVVVVVVVVVVVVVVVVVVVVVVVVVVVVVVVVVVVVVVVVVVVVVVVVVQCVPVVSVVVVCCVPVVDDDPPDDDDDDDDDD